Protein AF-A0A392S4W8-F1 (afdb_monomer)

Secondary structure (DSSP, 8-state):
--HHHHHHHHTTS--------GGGGHHHHHHH--

Sequence (34 aa):
MRQRRWMEYLKDFDFDLRYHPGKANVVADALSRK

Structure (mmCIF, N/CA/C/O backbone):
data_AF-A0A392S4W8-F1
#
_entry.id   AF-A0A392S4W8-F1
#
loop_
_atom_site.group_PDB
_atom_site.id
_atom_site.type_symbol
_atom_site.label_atom_id
_atom_site.label_alt_id
_atom_site.label_comp_id
_atom_site.label_asym_id
_atom_site.label_entity_id
_atom_site.label_seq_id
_atom_site.pdbx_PDB_ins_code
_atom_site.Cartn_x
_atom_site.Cartn_y
_atom_site.Cartn_z
_atom_site.occupancy
_atom_site.B_iso_or_equiv
_atom_site.auth_seq_id
_atom_site.auth_comp_id
_atom_site.auth_asym_id
_atom_site.auth_atom_id
_atom_site.pdbx_PDB_model_num
ATOM 1 N N . MET A 1 1 ? 0.831 13.610 8.216 1.00 60.88 1 MET A N 1
ATOM 2 C CA . MET A 1 1 ? -0.169 12.987 9.119 1.00 60.88 1 MET A CA 1
ATOM 3 C C . MET A 1 1 ? -1.437 12.522 8.368 1.00 60.88 1 MET A C 1
ATOM 5 O O . MET A 1 1 ? -2.534 12.872 8.770 1.00 60.88 1 MET A O 1
ATOM 9 N N . ARG A 1 2 ? -1.331 11.740 7.274 1.00 65.19 2 ARG A N 1
ATOM 10 C CA . ARG A 1 2 ? -2.507 11.192 6.540 1.00 65.19 2 ARG A CA 1
ATOM 11 C C . ARG A 1 2 ? -2.620 9.664 6.600 1.00 65.19 2 ARG A C 1
ATOM 13 O O . ARG A 1 2 ? -3.728 9.150 6.615 1.00 65.19 2 ARG A O 1
ATOM 20 N N . GLN A 1 3 ? -1.498 8.953 6.725 1.00 71.19 3 GLN A N 1
ATOM 21 C CA . GLN A 1 3 ? -1.473 7.486 6.829 1.00 71.19 3 GLN A CA 1
ATOM 22 C C . GLN A 1 3 ? -2.112 6.971 8.127 1.00 71.19 3 GLN A C 1
ATOM 24 O O . GLN A 1 3 ? -2.860 6.004 8.095 1.00 71.19 3 GLN A O 1
ATOM 29 N N . ARG A 1 4 ? -1.902 7.660 9.260 1.00 79.06 4 ARG A N 1
ATOM 30 C CA . ARG A 1 4 ? -2.385 7.205 10.578 1.00 79.06 4 ARG A CA 1
ATOM 31 C C . ARG A 1 4 ? -3.912 7.065 10.665 1.00 79.06 4 ARG A C 1
ATOM 33 O O . ARG A 1 4 ? -4.379 6.201 11.390 1.00 79.06 4 ARG A O 1
ATOM 40 N N . ARG A 1 5 ? -4.681 7.857 9.904 1.00 81.00 5 ARG A N 1
ATOM 41 C CA . ARG A 1 5 ? -6.153 7.753 9.877 1.00 81.00 5 ARG A CA 1
ATOM 42 C C . ARG A 1 5 ? -6.638 6.451 9.230 1.00 81.00 5 ARG A C 1
ATOM 44 O O . ARG A 1 5 ? -7.676 5.941 9.621 1.00 81.00 5 ARG A O 1
ATOM 51 N N . TRP A 1 6 ? -5.887 5.925 8.266 1.00 85.44 6 TRP A N 1
ATOM 52 C CA . TRP A 1 6 ? -6.256 4.710 7.540 1.00 85.44 6 TRP A CA 1
ATOM 53 C C . TRP A 1 6 ? -5.790 3.434 8.237 1.00 85.44 6 TRP A C 1
ATOM 55 O O . TRP A 1 6 ? -6.375 2.389 8.002 1.00 85.44 6 TRP A O 1
ATOM 65 N N . MET A 1 7 ? -4.796 3.513 9.128 1.00 85.38 7 MET A N 1
ATOM 66 C CA . MET A 1 7 ? -4.287 2.334 9.837 1.00 85.38 7 MET A CA 1
ATOM 67 C C . MET A 1 7 ? -5.353 1.658 10.703 1.00 85.38 7 MET A C 1
ATOM 69 O O . MET A 1 7 ? -5.441 0.442 10.673 1.00 85.38 7 MET A O 1
ATOM 73 N N . GLU A 1 8 ? -6.171 2.417 11.440 1.00 86.38 8 GLU A N 1
ATOM 74 C CA . GLU A 1 8 ? -7.239 1.823 12.264 1.00 86.38 8 GLU A CA 1
ATOM 75 C C . GLU A 1 8 ? -8.323 1.169 11.404 1.00 86.38 8 GLU A C 1
ATOM 77 O O . GLU A 1 8 ? -8.755 0.071 11.708 1.00 86.38 8 GLU A O 1
ATOM 82 N N . TYR A 1 9 ? -8.694 1.803 10.289 1.00 85.25 9 TYR A N 1
ATOM 83 C CA . TYR A 1 9 ? -9.672 1.250 9.351 1.00 85.25 9 TYR A CA 1
ATOM 84 C C . TYR A 1 9 ? -9.174 -0.023 8.657 1.00 85.25 9 TYR A C 1
ATOM 86 O O . TYR A 1 9 ? -9.941 -0.939 8.398 1.00 85.25 9 TYR A O 1
ATOM 94 N N . LEU A 1 10 ? -7.882 -0.071 8.332 1.00 86.94 10 LEU A N 1
ATOM 95 C CA . LEU A 1 10 ? -7.292 -1.188 7.610 1.00 86.94 10 LEU A CA 1
ATOM 96 C C . LEU A 1 10 ? -7.098 -2.424 8.502 1.00 86.94 10 LEU A C 1
ATOM 98 O O . LEU A 1 10 ? -7.188 -3.528 7.988 1.00 86.94 10 LEU A O 1
ATOM 102 N N . LYS A 1 11 ? -6.904 -2.278 9.820 1.00 84.12 11 LYS A N 1
ATOM 103 C CA . LYS A 1 11 ? -6.700 -3.416 10.745 1.00 84.12 11 LYS A CA 1
ATOM 104 C C . LYS A 1 11 ? -7.799 -4.482 10.701 1.00 84.12 11 LYS A C 1
ATOM 106 O O . LYS A 1 11 ? -7.508 -5.634 10.998 1.00 84.12 11 LYS A O 1
ATOM 111 N N . ASP A 1 12 ? -9.023 -4.100 10.351 1.00 90.44 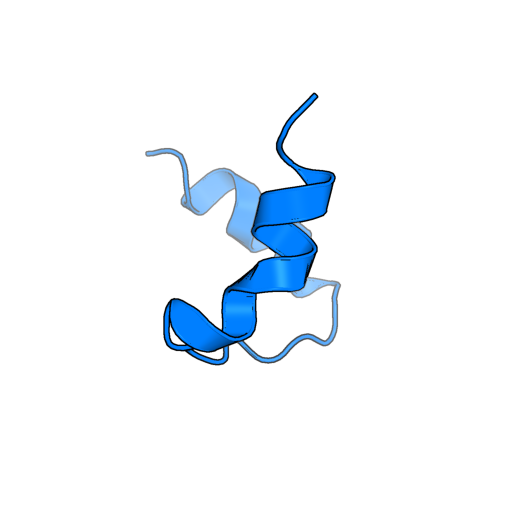12 ASP A N 1
ATOM 112 C CA . ASP A 1 12 ? -10.164 -5.019 10.292 1.00 90.44 12 ASP A CA 1
ATOM 113 C C . ASP A 1 12 ? -10.184 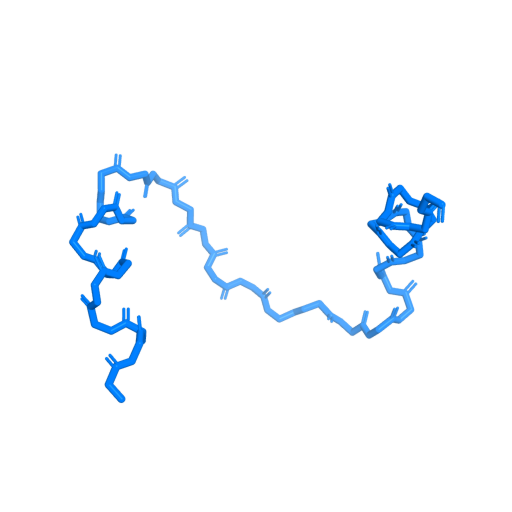-5.871 9.012 1.00 90.44 12 ASP A C 1
ATOM 115 O O . ASP A 1 12 ? -10.964 -6.817 8.900 1.00 90.44 12 ASP A O 1
ATOM 119 N N . PHE A 1 13 ? -9.336 -5.545 8.035 1.00 90.50 13 PHE A N 1
ATOM 120 C CA . PHE A 1 13 ? -9.213 -6.287 6.791 1.00 90.50 13 PHE A CA 1
ATOM 121 C C . PHE A 1 13 ? -8.011 -7.226 6.852 1.00 90.50 13 PHE A C 1
ATOM 123 O O . PHE A 1 13 ? -6.901 -6.818 7.190 1.00 90.50 13 PHE A O 1
ATOM 130 N N . ASP A 1 14 ? -8.222 -8.472 6.443 1.00 88.50 14 ASP A N 1
ATOM 131 C CA . ASP A 1 14 ? -7.134 -9.415 6.214 1.00 8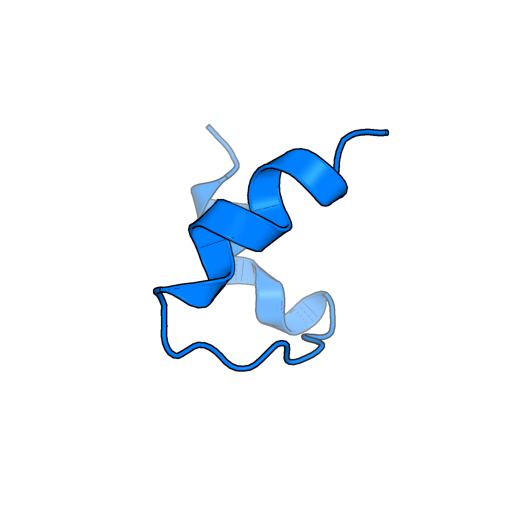8.50 14 ASP A CA 1
ATOM 132 C C . ASP A 1 14 ? -6.503 -9.129 4.843 1.00 88.50 14 ASP A C 1
ATOM 134 O O . ASP A 1 14 ? -7.014 -9.543 3.798 1.00 88.50 14 ASP A O 1
ATOM 138 N N . PHE A 1 15 ? -5.443 -8.317 4.824 1.00 86.25 15 PHE A N 1
ATOM 139 C CA . PHE A 1 15 ? -4.701 -8.005 3.605 1.00 86.25 15 PHE A CA 1
ATOM 140 C C . PHE A 1 15 ? -3.192 -8.005 3.837 1.00 86.25 15 PHE A C 1
ATOM 142 O O . PHE A 1 15 ? -2.679 -7.486 4.826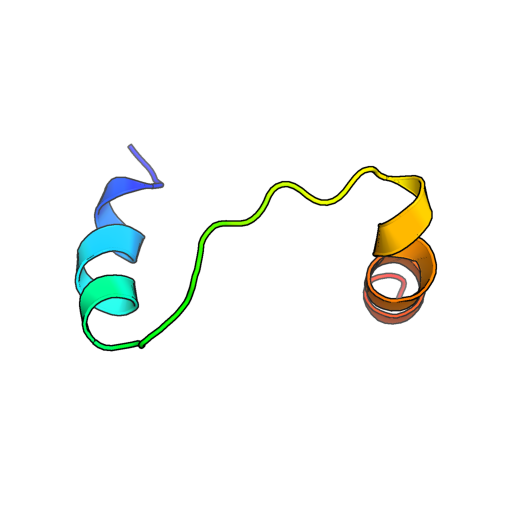 1.00 86.25 15 PHE A O 1
ATOM 149 N N . ASP A 1 16 ? -2.472 -8.498 2.833 1.00 88.00 16 ASP A N 1
ATOM 150 C CA . ASP A 1 16 ? -1.018 -8.439 2.798 1.00 88.00 16 ASP A CA 1
ATOM 151 C C . ASP A 1 16 ? -0.538 -7.210 2.031 1.00 88.00 16 ASP A C 1
ATOM 153 O O . ASP A 1 16 ? -0.833 -7.029 0.841 1.00 88.00 16 ASP A O 1
ATOM 157 N N . LEU A 1 17 ? 0.292 -6.393 2.682 1.00 86.12 17 LEU A N 1
ATOM 158 C CA . LEU A 1 17 ? 0.977 -5.289 2.023 1.00 86.12 17 LEU A CA 1
ATOM 159 C C . LEU A 1 17 ? 2.133 -5.827 1.168 1.00 86.12 17 LEU A C 1
ATOM 161 O O . LEU A 1 17 ? 3.274 -5.932 1.614 1.00 86.12 17 LEU A O 1
ATOM 165 N N . ARG A 1 18 ? 1.835 -6.162 -0.088 1.00 88.69 18 ARG A N 1
ATOM 166 C CA . ARG A 1 18 ? 2.825 -6.625 -1.068 1.00 88.69 18 ARG A CA 1
ATOM 167 C C . ARG A 1 18 ? 3.224 -5.502 -2.017 1.00 88.69 18 ARG A C 1
ATOM 169 O O . ARG A 1 18 ? 2.372 -4.820 -2.591 1.00 88.69 18 ARG A O 1
ATOM 176 N N . TYR A 1 19 ? 4.530 -5.328 -2.209 1.00 87.38 19 TYR A N 1
ATOM 177 C CA . TYR A 1 19 ? 5.046 -4.420 -3.227 1.00 87.38 19 TYR A CA 1
ATOM 178 C C . TYR A 1 19 ? 4.810 -5.009 -4.619 1.00 87.38 19 TYR A C 1
ATOM 180 O O . TYR A 1 19 ? 5.227 -6.131 -4.903 1.00 87.38 19 TYR A O 1
ATOM 188 N N . HIS A 1 20 ? 4.171 -4.230 -5.487 1.00 84.44 20 HIS A N 1
ATOM 189 C CA . HIS A 1 20 ? 3.936 -4.592 -6.878 1.00 84.44 20 HIS A CA 1
ATOM 190 C C . HIS A 1 20 ? 4.733 -3.635 -7.775 1.00 84.44 20 HIS A C 1
ATOM 192 O O . HIS A 1 20 ? 4.496 -2.423 -7.737 1.00 84.44 20 HIS A O 1
ATOM 198 N N . PRO A 1 21 ? 5.691 -4.143 -8.571 1.00 86.88 21 PRO A N 1
ATOM 199 C CA . PRO A 1 21 ? 6.421 -3.329 -9.536 1.00 86.88 21 PRO A CA 1
ATOM 2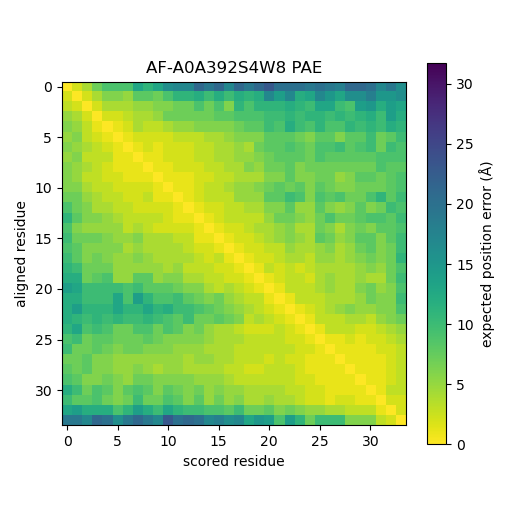00 C C . PRO A 1 21 ? 5.459 -2.652 -10.519 1.00 86.88 21 PRO A C 1
ATOM 202 O O . PRO A 1 21 ? 4.469 -3.258 -10.918 1.00 86.88 21 PRO A O 1
ATOM 205 N N . GLY A 1 22 ? 5.769 -1.436 -10.981 1.00 82.50 22 GLY A N 1
ATOM 206 C CA . GLY A 1 22 ? 4.848 -0.626 -11.800 1.00 82.50 22 GLY A CA 1
ATOM 207 C C . GLY A 1 22 ? 4.302 -1.314 -13.062 1.00 82.50 22 GLY A C 1
ATOM 208 O O . GLY A 1 22 ? 3.182 -1.042 -13.475 1.00 82.50 22 GLY A O 1
ATOM 209 N N . LYS A 1 23 ? 5.030 -2.285 -13.631 1.00 84.38 23 LYS A N 1
ATOM 210 C CA . LYS A 1 23 ? 4.559 -3.104 -14.765 1.00 84.38 23 LYS A CA 1
ATOM 211 C C . LYS A 1 23 ? 3.377 -4.025 -14.413 1.00 84.38 23 LYS A C 1
ATOM 213 O O . LYS A 1 23 ? 2.627 -4.407 -15.303 1.00 84.38 23 LYS A O 1
ATOM 218 N N . ALA A 1 24 ? 3.196 -4.381 -13.143 1.00 86.12 24 ALA A N 1
ATOM 219 C CA . ALA A 1 24 ? 2.056 -5.166 -12.668 1.00 86.12 24 ALA A CA 1
ATOM 220 C C . ALA A 1 24 ? 0.794 -4.309 -12.451 1.00 86.12 24 ALA A C 1
ATOM 222 O O . ALA A 1 24 ? -0.305 -4.849 -12.374 1.00 86.12 24 ALA A O 1
ATOM 223 N N . ASN A 1 25 ? 0.929 -2.979 -12.415 1.00 88.94 25 ASN A N 1
ATOM 224 C CA . ASN A 1 25 ? -0.181 -2.063 -12.149 1.00 88.94 25 ASN A CA 1
ATOM 225 C C . ASN A 1 25 ? -0.970 -1.673 -13.408 1.00 88.94 25 ASN A C 1
ATOM 227 O O . ASN A 1 25 ? -1.882 -0.863 -13.313 1.00 88.94 25 ASN A O 1
ATOM 231 N N . VAL A 1 26 ? -0.683 -2.263 -14.577 1.00 88.19 26 VAL A N 1
ATOM 232 C CA . VAL A 1 26 ? -1.290 -1.888 -15.873 1.00 88.19 26 VAL A CA 1
ATOM 233 C C . VAL A 1 26 ? -2.823 -1.884 -15.834 1.00 88.19 26 VAL A C 1
ATOM 235 O O . VAL A 1 26 ? -3.443 -0.983 -16.393 1.00 88.19 26 VAL A O 1
ATOM 238 N N . VAL A 1 27 ? -3.441 -2.851 -15.148 1.00 87.88 27 VAL A N 1
ATOM 239 C CA . VAL A 1 27 ? -4.907 -2.925 -15.011 1.00 87.88 27 VAL A CA 1
ATOM 240 C C . VAL A 1 27 ? -5.433 -1.814 -14.102 1.00 87.88 27 VAL A C 1
ATOM 242 O O . VAL A 1 27 ? -6.378 -1.122 -14.469 1.00 87.88 27 VAL A O 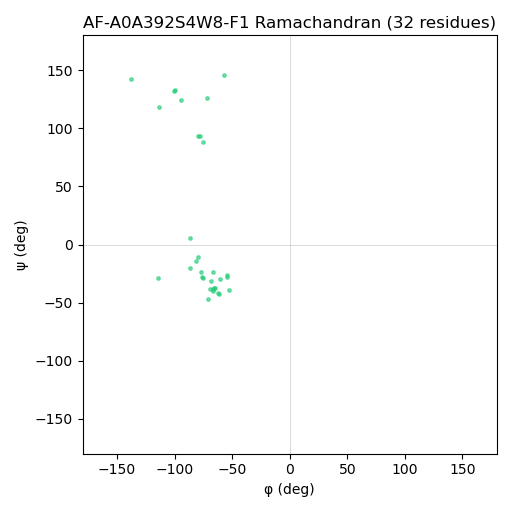1
ATOM 245 N N . ALA A 1 28 ? -4.807 -1.604 -12.942 1.00 90.31 28 ALA A N 1
ATOM 246 C CA . ALA A 1 28 ? -5.195 -0.543 -12.015 1.00 90.31 28 ALA A CA 1
ATOM 247 C C . ALA A 1 28 ? -5.021 0.848 -12.648 1.00 90.31 28 ALA A C 1
ATOM 249 O O . ALA A 1 28 ? -5.910 1.691 -12.546 1.00 90.31 28 ALA A O 1
ATOM 250 N N . ASP A 1 29 ? -3.922 1.062 -13.371 1.00 89.00 29 ASP A N 1
ATOM 251 C CA . ASP A 1 29 ? -3.634 2.296 -14.098 1.00 89.00 29 ASP A CA 1
ATOM 252 C C . ASP A 1 29 ? -4.632 2.539 -15.234 1.00 89.00 29 ASP A 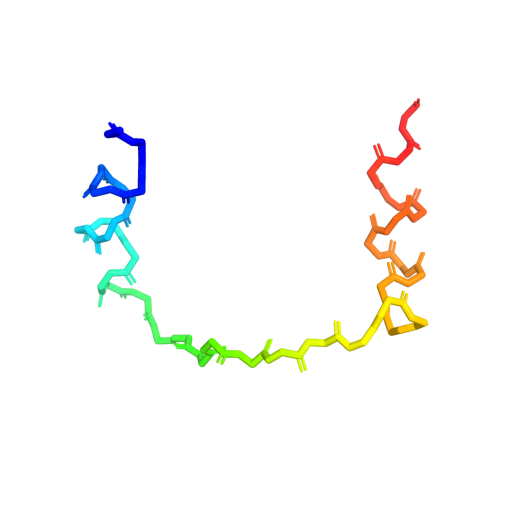C 1
ATOM 254 O O . ASP A 1 29 ? -4.996 3.686 -15.480 1.00 89.00 29 ASP A O 1
ATOM 258 N N . ALA A 1 30 ? -5.073 1.489 -15.934 1.00 91.69 30 ALA A N 1
ATOM 259 C CA . ALA A 1 30 ? -6.089 1.598 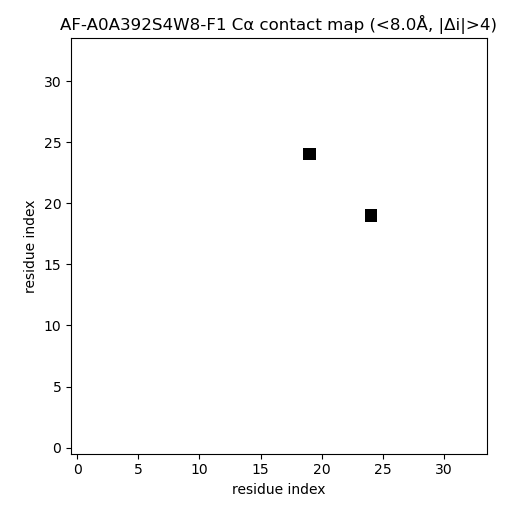-16.979 1.00 91.69 30 ALA A CA 1
ATOM 260 C C . ALA A 1 30 ? -7.474 1.933 -16.401 1.00 91.69 30 ALA A C 1
ATOM 262 O O . ALA A 1 30 ? -8.189 2.741 -16.981 1.00 91.69 30 ALA A O 1
ATOM 263 N N . LEU A 1 31 ? -7.831 1.362 -15.247 1.00 92.50 31 LEU A N 1
ATOM 264 C CA . LEU A 1 31 ? -9.109 1.611 -14.564 1.00 92.50 31 LEU A CA 1
ATOM 265 C C . LEU A 1 31 ? -9.159 2.965 -13.839 1.00 92.50 31 LEU A C 1
ATOM 267 O O . LEU A 1 31 ? -10.233 3.530 -13.657 1.00 92.50 31 LEU A O 1
ATOM 271 N N . SER A 1 32 ? -8.006 3.477 -13.408 1.00 90.25 32 SER A N 1
ATOM 272 C CA . SER A 1 32 ? -7.880 4.773 -12.730 1.00 90.25 32 SER A CA 1
ATOM 273 C C . SER A 1 32 ? -7.955 5.956 -13.704 1.00 90.25 32 SER A C 1
ATOM 275 O O . SER A 1 32 ? -8.323 7.069 -13.323 1.00 90.25 32 SER A O 1
ATOM 277 N N . ARG A 1 33 ? -7.634 5.723 -14.983 1.00 83.62 33 ARG A N 1
ATOM 278 C CA . ARG A 1 33 ? -7.768 6.718 -16.052 1.00 83.62 33 ARG A CA 1
ATOM 279 C C . ARG A 1 33 ? -9.233 6.824 -16.467 1.00 83.62 33 ARG A C 1
ATOM 281 O O . ARG A 1 33 ? -9.704 6.063 -17.308 1.00 83.62 33 ARG A O 1
ATOM 288 N N . LYS A 1 34 ? -9.93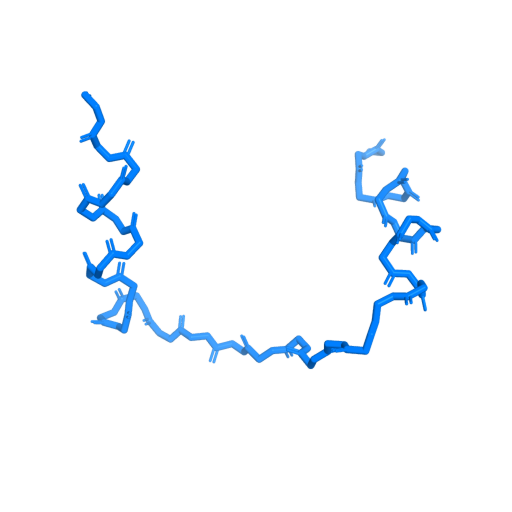6 7.767 -15.849 1.00 65.81 34 LYS A N 1
ATOM 289 C CA . LYS A 1 34 ? -11.214 8.284 -16.338 1.00 65.81 34 LYS A CA 1
ATOM 290 C C . LYS A 1 34 ? -10.987 9.445 -17.300 1.00 65.81 34 LYS A C 1
ATOM 292 O O . LYS A 1 34 ? -9.992 10.176 -17.092 1.00 65.81 34 LYS A O 1
#

Solvent-accessible surface area (backbone atoms only — not comparable to full-atom values): 2438 Å² total; per-residue (Å²): 140,68,66,72,72,48,52,70,68,46,70,81,53,96,74,80,95,69,90,71,62,75,85,76,38,55,65,60,58,57,72,68,62,123

Mean predicted aligned error: 6.05 Å

Organism: NCBI:txid97028

Foldseek 3Di:
DPVVVCVVVCVVDDDDPDDDPPVRCVVVVVVVPD

Radius of gyration: 13.02 Å; Cα contacts (8 Å, |Δi|>4): 1; chains: 1; bounding box: 18×22×29 Å

pLDDT: mean 84.39, std 7.48, range [60.88, 92.5]